Protein AF-A0A369QVA5-F1 (afdb_monomer_lite)

Secondary structure (DSSP, 8-state):
-HHHHHHHHHHHHHHHHHHHHHHHHSS-PPP-SEEEESTTHHHHHHHHT------TTT-SEEEEEES-GGGGGGSHHHHHHHGGGGSSS-SEEEEEEEETTEEEEEEEEEGGGSTTTTT-SS---HHHHHHHHHHTT-SSPPPPPGGGTT--EEEEEEEE--TTSS--

Structure (mmCIF, N/CA/C/O backbone):
data_AF-A0A369QVA5-F1
#
_entry.id   AF-A0A369QVA5-F1
#
loop_
_atom_site.group_PDB
_atom_site.id
_atom_site.type_symbol
_atom_site.label_atom_id
_atom_site.label_alt_id
_atom_site.label_comp_id
_atom_site.label_asym_id
_atom_site.label_entity_id
_atom_site.label_seq_id
_atom_site.pdbx_PDB_ins_code
_atom_site.Cartn_x
_atom_site.Cartn_y
_atom_site.Cartn_z
_atom_site.occupancy
_atom_site.B_iso_or_equiv
_atom_site.auth_seq_id
_atom_site.auth_comp_id
_atom_site.auth_asym_id
_atom_site.auth_atom_id
_atom_site.pdbx_PDB_model_num
ATOM 1 N N . MET A 1 1 ? -33.469 6.091 53.225 1.00 56.31 1 MET A N 1
ATOM 2 C CA . MET A 1 1 ? -32.013 6.333 53.066 1.00 56.31 1 MET A CA 1
ATOM 3 C C . MET A 1 1 ? -31.301 5.283 52.206 1.00 56.31 1 MET A C 1
ATOM 5 O O . MET A 1 1 ? -30.563 5.686 51.321 1.00 56.31 1 MET A O 1
ATOM 9 N N . ARG A 1 2 ? -31.539 3.967 52.366 1.00 58.00 2 ARG A N 1
ATOM 10 C CA . ARG A 1 2 ? -30.850 2.920 51.568 1.00 58.00 2 ARG A CA 1
ATOM 11 C C . ARG A 1 2 ? -31.091 3.000 50.048 1.00 58.00 2 ARG A C 1
ATOM 13 O O . ARG A 1 2 ? -30.162 2.772 49.292 1.00 58.00 2 ARG A O 1
ATOM 20 N N . LEU A 1 3 ? -32.292 3.375 49.599 1.00 59.94 3 LEU A N 1
ATOM 21 C CA . LEU A 1 3 ? -32.643 3.448 48.167 1.00 59.94 3 LEU A CA 1
ATOM 22 C C . LEU A 1 3 ? -31.885 4.548 47.398 1.00 59.94 3 LEU A C 1
ATOM 24 O O . LEU A 1 3 ? -31.430 4.319 46.284 1.00 59.94 3 LEU A O 1
ATOM 28 N N . LEU A 1 4 ? -31.685 5.713 48.024 1.00 59.44 4 LEU A N 1
ATOM 29 C CA . LEU A 1 4 ? -30.892 6.810 47.456 1.00 59.44 4 LEU A CA 1
ATOM 30 C C . LEU A 1 4 ? -29.414 6.427 47.301 1.00 59.44 4 LEU A C 1
ATOM 32 O O . LEU A 1 4 ? -28.802 6.762 46.294 1.00 59.44 4 LEU A O 1
ATOM 36 N N . ALA A 1 5 ? -28.863 5.674 48.257 1.00 67.06 5 ALA A N 1
ATOM 37 C CA . ALA A 1 5 ? -27.482 5.204 48.188 1.00 67.06 5 ALA A CA 1
ATOM 38 C C . ALA A 1 5 ? -27.247 4.256 46.997 1.00 67.06 5 ALA A C 1
ATOM 40 O O . ALA A 1 5 ? -26.236 4.385 46.315 1.00 67.06 5 ALA A O 1
ATOM 41 N N . TRP A 1 6 ? -28.197 3.362 46.696 1.00 67.00 6 TRP A N 1
ATOM 42 C CA . TRP A 1 6 ? -28.108 2.451 45.546 1.00 67.00 6 TRP A CA 1
ATOM 43 C C . TRP A 1 6 ? -28.190 3.170 44.196 1.00 67.00 6 TRP A C 1
ATOM 45 O O . TRP A 1 6 ? -27.459 2.814 43.275 1.00 67.00 6 TRP A O 1
ATOM 55 N N . ILE A 1 7 ? -29.031 4.202 44.084 1.00 71.50 7 ILE A N 1
ATOM 56 C CA . ILE A 1 7 ? -29.157 4.999 42.852 1.00 71.50 7 ILE A CA 1
ATOM 57 C C . ILE A 1 7 ? -27.867 5.779 42.580 1.00 71.50 7 ILE A C 1
ATOM 59 O O . ILE A 1 7 ? -27.382 5.793 41.450 1.00 71.50 7 ILE A O 1
ATOM 63 N N . VAL A 1 8 ? -27.272 6.379 43.616 1.00 72.31 8 VAL A N 1
ATOM 64 C CA . VAL A 1 8 ? -26.007 7.118 43.488 1.00 72.31 8 VAL A CA 1
ATOM 65 C C . VAL A 1 8 ? -24.858 6.181 43.109 1.00 72.31 8 VAL A C 1
ATOM 67 O O . VAL A 1 8 ? -24.090 6.502 42.206 1.00 72.31 8 VAL A O 1
ATOM 70 N N . PHE A 1 9 ? -24.769 5.001 43.733 1.00 71.31 9 PHE A N 1
ATOM 71 C CA . PHE A 1 9 ? -23.732 4.015 43.412 1.00 71.31 9 PHE A CA 1
ATOM 72 C C . PHE A 1 9 ? -23.883 3.449 41.993 1.00 71.31 9 PHE A C 1
ATOM 74 O O . PHE A 1 9 ? -22.897 3.331 41.268 1.00 71.31 9 PHE A O 1
ATOM 81 N N . GLY A 1 10 ? -25.117 3.147 41.574 1.00 69.50 10 GLY A N 1
ATOM 82 C CA . GLY A 1 10 ? -25.413 2.686 40.217 1.00 69.50 10 GLY A CA 1
ATOM 83 C C . GLY A 1 10 ? -25.089 3.743 39.160 1.00 69.50 10 GLY A C 1
ATOM 84 O O . GLY A 1 10 ? -24.467 3.427 38.150 1.00 69.50 10 GLY A O 1
ATOM 85 N N . GLY A 1 11 ? -25.425 5.010 39.421 1.00 68.94 11 GLY A N 1
ATOM 86 C CA . GLY A 1 11 ? -25.075 6.126 38.540 1.00 68.94 11 GLY A CA 1
ATOM 87 C C . GLY A 1 11 ? -23.563 6.320 38.401 1.00 68.94 11 GLY A C 1
ATOM 88 O O . GLY A 1 11 ? -23.061 6.450 37.287 1.00 68.94 11 GLY A O 1
ATOM 89 N N . LEU A 1 12 ? -22.821 6.264 39.512 1.00 76.50 12 LEU A N 1
ATOM 90 C CA . LEU A 1 12 ? -21.355 6.357 39.516 1.00 76.50 12 LEU A CA 1
ATOM 91 C C . LEU A 1 12 ? -20.694 5.209 38.746 1.00 76.50 12 LEU A C 1
ATOM 93 O O . LEU A 1 12 ? -19.752 5.446 37.994 1.00 76.50 12 LEU A O 1
ATOM 97 N N . ALA A 1 13 ? -21.210 3.987 38.884 1.00 73.56 13 ALA A N 1
ATOM 98 C CA . ALA A 1 13 ? -20.712 2.835 38.138 1.00 73.56 13 ALA A CA 1
ATOM 99 C C . ALA A 1 13 ? -20.935 2.992 36.625 1.00 73.56 13 ALA A C 1
ATOM 101 O O . ALA A 1 13 ? -20.025 2.725 35.844 1.00 73.56 13 ALA A O 1
ATOM 102 N N . ILE A 1 14 ? -22.104 3.485 36.202 1.00 77.38 14 ILE A N 1
ATOM 103 C CA . ILE A 1 14 ? -22.400 3.729 34.781 1.00 77.38 14 ILE A CA 1
ATOM 104 C C . ILE A 1 14 ? -21.472 4.805 34.208 1.00 77.38 14 ILE A C 1
ATOM 106 O O . ILE A 1 14 ? -20.915 4.611 33.131 1.00 77.38 14 ILE A O 1
ATOM 110 N N . VAL A 1 15 ? -21.251 5.907 34.932 1.00 77.62 15 VAL A N 1
ATOM 111 C CA . VAL A 1 15 ? -20.338 6.978 34.497 1.00 77.62 15 VAL A CA 1
ATOM 112 C C . VAL A 1 15 ? -18.893 6.484 34.430 1.00 77.62 15 VAL A C 1
ATOM 114 O O . VAL A 1 15 ? -18.187 6.811 33.480 1.00 77.62 15 VAL A O 1
ATOM 117 N N . ALA A 1 16 ? -18.454 5.658 35.382 1.00 74.62 16 ALA A N 1
ATOM 118 C CA . ALA A 1 16 ? -17.115 5.076 35.366 1.00 74.62 16 ALA A CA 1
ATOM 119 C C . ALA A 1 16 ? -16.915 4.125 34.175 1.00 74.62 16 ALA A C 1
ATOM 121 O O . ALA A 1 16 ? -15.903 4.212 33.483 1.00 74.62 16 ALA A O 1
ATOM 122 N N . VAL A 1 17 ? -17.894 3.260 33.890 1.00 75.00 17 VAL A N 1
ATOM 123 C CA . VAL A 1 17 ? -17.840 2.339 32.744 1.00 75.00 17 VAL A CA 1
ATOM 124 C C . VAL A 1 17 ? -17.908 3.103 31.422 1.00 75.00 17 VAL A C 1
ATOM 126 O O . VAL A 1 17 ? -17.122 2.822 30.522 1.00 75.00 17 VAL A O 1
ATOM 129 N N . ALA A 1 18 ? -18.781 4.105 31.309 1.00 71.75 18 ALA A N 1
ATOM 130 C CA . ALA A 1 18 ? -18.876 4.947 30.120 1.00 71.75 18 ALA A CA 1
ATOM 131 C C . ALA A 1 18 ? -17.600 5.775 29.899 1.00 71.75 18 ALA A C 1
ATOM 133 O O . ALA A 1 18 ? -17.127 5.878 28.771 1.00 71.75 18 ALA A O 1
ATOM 134 N N . GLY A 1 19 ? -17.006 6.314 30.968 1.00 66.19 19 GLY A N 1
ATOM 135 C CA . GLY A 1 19 ? -15.746 7.055 30.912 1.00 66.19 19 GLY A CA 1
ATOM 136 C C . GLY A 1 19 ? -14.567 6.175 30.501 1.00 66.19 19 GLY A C 1
ATOM 137 O O . GLY A 1 19 ? -13.779 6.572 29.647 1.00 66.19 19 GLY A O 1
ATOM 138 N N . LEU A 1 20 ? -14.476 4.954 31.039 1.00 66.62 20 LEU A N 1
ATOM 139 C CA . LEU A 1 20 ? -13.457 3.976 30.647 1.00 66.62 20 LEU A CA 1
ATOM 140 C C . LEU A 1 20 ? -13.652 3.489 29.207 1.00 66.62 20 LEU A C 1
ATOM 142 O O . LEU A 1 20 ? -12.674 3.384 28.472 1.00 66.62 20 LEU A O 1
ATOM 146 N N . ALA A 1 21 ? -14.893 3.251 28.775 1.00 63.78 21 ALA A N 1
ATOM 147 C CA . ALA A 1 21 ? -15.201 2.895 27.392 1.00 63.78 21 ALA A CA 1
ATOM 148 C C . ALA A 1 21 ? -14.849 4.036 26.425 1.00 63.78 21 ALA A C 1
ATOM 150 O O . ALA A 1 21 ? -14.251 3.793 25.381 1.00 63.78 21 ALA A O 1
ATOM 151 N N . TRP A 1 22 ? -15.144 5.286 26.792 1.00 63.34 22 TRP A N 1
ATOM 152 C CA . TRP A 1 22 ? -14.781 6.460 25.998 1.00 63.34 22 TRP A CA 1
ATOM 153 C C . TRP A 1 22 ? -13.265 6.654 25.918 1.00 63.34 22 TRP A C 1
ATOM 155 O O . TRP A 1 22 ? -12.736 6.925 24.845 1.00 63.34 22 TRP A O 1
ATOM 165 N N . LEU A 1 23 ? -12.544 6.475 27.027 1.00 58.69 23 LEU A N 1
ATOM 166 C CA . LEU A 1 23 ? -11.080 6.532 27.049 1.00 58.69 23 LEU A CA 1
ATOM 167 C C . LEU A 1 23 ? -10.449 5.398 26.233 1.00 58.69 23 LEU A C 1
ATOM 169 O O . LEU A 1 23 ? -9.461 5.635 25.546 1.00 58.69 23 LEU A O 1
ATOM 173 N N . ALA A 1 24 ? -11.031 4.198 26.256 1.00 56.34 24 ALA A N 1
ATOM 174 C CA . ALA A 1 24 ? -10.571 3.065 25.454 1.00 56.34 24 ALA A CA 1
ATOM 175 C C . ALA A 1 24 ? -10.850 3.243 23.949 1.00 56.34 24 ALA A C 1
ATOM 177 O O . ALA A 1 24 ? -10.073 2.769 23.125 1.00 56.34 24 ALA A O 1
ATOM 178 N N . LEU A 1 25 ? -11.932 3.940 23.582 1.00 56.06 25 LEU A N 1
ATOM 179 C CA . LEU A 1 25 ? -12.329 4.184 22.189 1.00 56.06 25 LEU A CA 1
ATOM 180 C C . LEU A 1 25 ? -11.773 5.501 21.609 1.00 56.06 25 LEU A C 1
ATOM 182 O O . LEU A 1 25 ? -11.731 5.655 20.392 1.00 56.06 25 LEU A O 1
ATOM 186 N N . GLY A 1 26 ? -11.360 6.452 22.452 1.00 47.84 26 GLY A N 1
ATOM 187 C CA . GLY A 1 26 ? -11.025 7.830 22.064 1.00 47.84 26 GLY A CA 1
ATOM 188 C C . GLY A 1 26 ? -9.534 8.154 21.928 1.00 47.84 26 GLY A C 1
ATOM 189 O O . GLY A 1 26 ? -9.193 9.304 21.667 1.00 47.84 26 GLY A O 1
ATOM 190 N N . GLN A 1 27 ? -8.633 7.186 22.112 1.00 48.84 27 GLN A N 1
ATOM 191 C CA . GLN A 1 27 ? -7.177 7.423 22.083 1.00 48.84 27 GLN A CA 1
ATOM 192 C C . GLN A 1 27 ? -6.574 7.537 20.668 1.00 48.84 27 GLN A C 1
ATOM 194 O O . GLN A 1 27 ? -5.378 7.780 20.533 1.00 48.84 27 GLN A O 1
ATOM 199 N N . GLY A 1 28 ? -7.370 7.394 19.608 1.00 53.81 28 GLY A N 1
ATOM 200 C CA . GLY A 1 28 ? -6.916 7.583 18.233 1.00 53.81 28 GLY A CA 1
ATOM 201 C C . GLY A 1 28 ? -7.528 8.839 17.636 1.00 53.81 28 GLY A C 1
ATOM 202 O O . GLY A 1 28 ? -8.669 8.801 17.181 1.00 53.81 28 GLY A O 1
ATOM 203 N N . GLY A 1 29 ? -6.778 9.944 17.599 1.00 55.56 29 GLY A N 1
ATOM 204 C CA . GLY A 1 29 ? -7.082 11.005 16.637 1.00 55.56 29 GLY A CA 1
ATOM 205 C C . GLY A 1 29 ? -7.121 10.426 15.213 1.00 55.56 29 GLY A C 1
ATOM 206 O O . GLY A 1 29 ? -6.564 9.345 14.987 1.00 55.56 29 GLY A O 1
ATOM 207 N N . PRO A 1 30 ? -7.772 11.100 14.247 1.00 57.50 30 PRO A N 1
ATOM 208 C CA . PRO A 1 30 ? -7.798 10.610 12.877 1.00 57.50 30 PRO A CA 1
ATOM 209 C C . PRO A 1 30 ? -6.360 10.349 12.409 1.00 57.50 30 PRO A C 1
ATOM 211 O O . PRO A 1 30 ? -5.473 11.165 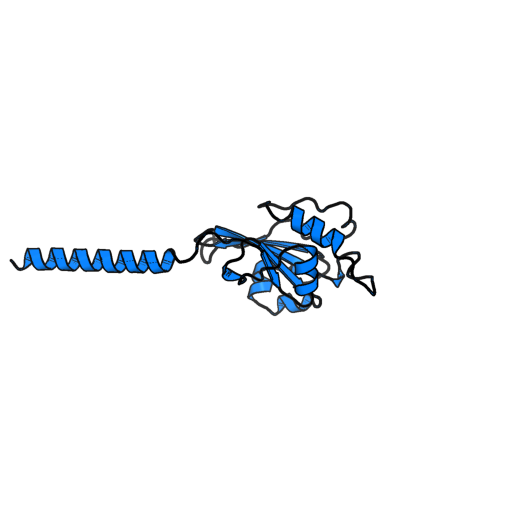12.699 1.00 57.50 30 PRO A O 1
ATOM 214 N N . PRO A 1 31 ? -6.104 9.212 11.736 1.00 59.44 31 PRO A N 1
ATOM 215 C CA . PRO A 1 31 ? -4.761 8.886 11.296 1.00 59.44 31 PRO A CA 1
ATOM 216 C C . PRO A 1 31 ? -4.238 10.033 10.425 1.00 59.44 31 PRO A C 1
ATOM 218 O O . PRO A 1 31 ? -4.978 10.616 9.630 1.00 59.44 31 PRO A O 1
ATOM 221 N N . SER A 1 32 ? -2.973 10.401 10.613 1.00 64.94 32 SER A N 1
ATOM 222 C CA . SER A 1 32 ? -2.347 11.549 9.949 1.00 64.94 32 SER A CA 1
ATOM 223 C C . SER A 1 32 ? -0.931 11.198 9.500 1.00 64.94 32 SER A C 1
ATOM 225 O O . SER A 1 32 ? -0.320 10.277 10.026 1.00 64.94 32 SER A O 1
ATOM 227 N N . GLY A 1 33 ? -0.431 11.882 8.471 1.00 69.88 33 GLY A N 1
ATOM 228 C CA . GLY A 1 33 ? 0.922 11.681 7.940 1.00 69.88 33 GLY A CA 1
ATOM 229 C C . GLY A 1 33 ? 1.147 10.378 7.156 1.00 69.88 33 GLY A C 1
ATOM 230 O O . GLY A 1 33 ? 0.196 9.707 6.742 1.00 69.88 33 GLY A O 1
ATOM 231 N N . VAL A 1 34 ? 2.425 10.086 6.887 1.00 73.12 34 VAL A N 1
ATOM 232 C CA . VAL A 1 34 ? 2.894 9.016 5.991 1.00 73.12 34 VAL A CA 1
ATOM 233 C C . VAL A 1 34 ? 3.811 8.062 6.756 1.00 73.12 34 VAL A C 1
ATOM 235 O O . VAL A 1 34 ? 4.674 8.513 7.499 1.00 73.12 34 VAL A O 1
ATOM 238 N N . ALA A 1 35 ? 3.641 6.757 6.563 1.00 76.38 35 ALA A N 1
ATOM 239 C CA . ALA A 1 35 ? 4.587 5.739 7.017 1.00 76.38 35 ALA A CA 1
ATOM 240 C C . ALA A 1 35 ? 5.126 4.980 5.804 1.00 76.38 35 ALA A C 1
ATOM 242 O O . ALA A 1 35 ? 4.337 4.599 4.942 1.00 76.38 35 ALA A O 1
ATOM 243 N N . VAL A 1 36 ? 6.434 4.740 5.739 1.00 74.88 36 VAL A N 1
ATOM 244 C CA . VAL A 1 36 ? 7.043 3.878 4.718 1.00 74.88 36 VAL A CA 1
ATOM 245 C C . VAL A 1 36 ? 7.661 2.665 5.408 1.00 74.88 36 VAL A C 1
ATOM 247 O O . VAL A 1 36 ? 8.328 2.794 6.431 1.00 74.88 36 VAL A O 1
ATOM 250 N N . LEU A 1 37 ? 7.401 1.480 4.868 1.00 74.62 37 LEU A N 1
ATOM 251 C CA . LEU A 1 37 ? 7.875 0.195 5.369 1.00 74.62 37 LEU A CA 1
ATOM 252 C C . LEU A 1 37 ? 8.625 -0.546 4.267 1.00 74.62 37 LEU A C 1
ATOM 254 O O . LEU A 1 37 ? 8.143 -0.591 3.138 1.00 74.62 37 LEU A O 1
ATOM 258 N N . GLY A 1 38 ? 9.735 -1.185 4.632 1.00 76.12 38 GLY A N 1
ATOM 259 C CA . GLY A 1 38 ? 10.491 -2.098 3.773 1.00 76.12 38 GLY A CA 1
ATOM 260 C C . GLY A 1 38 ? 11.913 -1.628 3.466 1.00 76.12 38 GLY A C 1
ATOM 261 O O . GLY A 1 38 ? 12.399 -0.672 4.073 1.00 76.12 38 GLY A O 1
ATOM 262 N N . ASP A 1 39 ? 12.580 -2.344 2.563 1.00 72.56 39 ASP A N 1
ATOM 263 C CA . ASP A 1 39 ? 14.045 -2.336 2.420 1.00 72.56 39 ASP A CA 1
ATOM 264 C C . ASP A 1 39 ? 14.603 -0.977 1.956 1.00 72.56 39 ASP A C 1
ATOM 266 O O . ASP A 1 39 ? 15.663 -0.548 2.403 1.00 72.56 39 ASP A O 1
ATOM 270 N N . GLU A 1 40 ? 13.827 -0.239 1.156 1.00 75.56 40 GLU A N 1
ATOM 271 C CA . GLU A 1 40 ? 14.187 1.078 0.600 1.00 75.56 40 GLU A CA 1
ATOM 272 C C . GLU A 1 40 ? 13.417 2.241 1.250 1.00 75.56 40 GLU A C 1
ATOM 274 O O . GLU A 1 40 ? 13.256 3.320 0.670 1.00 75.56 40 GLU A O 1
ATOM 279 N N . ALA A 1 41 ? 12.914 2.048 2.475 1.00 74.56 41 ALA A N 1
ATOM 280 C CA . ALA A 1 41 ? 12.149 3.081 3.173 1.00 74.56 41 ALA A CA 1
ATOM 281 C C . ALA A 1 41 ? 12.874 4.444 3.266 1.00 74.56 41 ALA A C 1
ATOM 283 O O . ALA A 1 41 ? 12.214 5.457 3.019 1.00 74.56 41 ALA A O 1
ATOM 284 N N . PRO A 1 42 ? 14.195 4.533 3.550 1.00 75.88 42 PRO A N 1
ATOM 285 C CA . PRO A 1 42 ? 14.906 5.816 3.570 1.00 75.88 42 PRO A CA 1
ATOM 286 C C . PRO A 1 42 ? 14.888 6.541 2.215 1.00 75.88 42 PRO A C 1
ATOM 288 O O . PRO A 1 42 ? 14.628 7.745 2.165 1.00 75.88 42 PRO A O 1
ATOM 291 N N . SER A 1 43 ? 15.103 5.806 1.121 1.00 77.75 43 SER A N 1
ATOM 292 C CA . SER A 1 43 ? 15.104 6.323 -0.253 1.00 77.75 43 SER A CA 1
ATOM 293 C C . SER A 1 43 ? 13.728 6.871 -0.642 1.00 77.75 43 SER A C 1
ATOM 295 O O . SER A 1 43 ? 13.614 7.981 -1.166 1.00 77.75 43 SER A O 1
ATOM 297 N N . LEU A 1 44 ? 12.658 6.147 -0.295 1.00 74.69 44 LEU A N 1
ATOM 298 C CA . LEU A 1 44 ? 11.285 6.613 -0.497 1.00 74.69 44 LEU A CA 1
ATOM 299 C C . LEU A 1 44 ? 10.926 7.811 0.383 1.00 74.69 44 LEU A C 1
ATOM 301 O O . LEU A 1 44 ? 10.257 8.724 -0.091 1.00 74.69 44 LEU A O 1
ATOM 305 N N . HIS A 1 45 ? 11.350 7.837 1.646 1.00 76.75 45 HIS A N 1
ATOM 306 C CA . HIS A 1 45 ? 11.108 8.982 2.526 1.00 76.75 45 HIS A CA 1
ATOM 307 C C . HIS A 1 45 ? 11.722 10.265 1.953 1.00 76.75 45 HIS A C 1
ATOM 309 O O . HIS A 1 45 ? 11.048 11.301 1.926 1.00 76.75 45 HIS A O 1
ATOM 315 N N . ALA A 1 46 ? 12.951 10.176 1.433 1.00 78.19 46 ALA A N 1
ATOM 316 C CA . ALA A 1 46 ? 13.617 11.274 0.741 1.00 78.19 46 ALA A CA 1
ATOM 317 C C . ALA A 1 46 ? 12.859 11.693 -0.530 1.00 78.19 46 ALA A C 1
ATOM 319 O O . ALA A 1 46 ? 12.601 12.880 -0.727 1.00 78.19 46 ALA A O 1
ATOM 320 N N . ALA A 1 47 ? 12.431 10.731 -1.353 1.00 74.38 47 ALA A N 1
ATOM 321 C CA . ALA A 1 47 ? 11.696 11.004 -2.588 1.00 74.38 47 ALA A CA 1
ATOM 322 C C . ALA A 1 47 ? 10.301 11.618 -2.345 1.00 74.38 47 ALA A C 1
ATOM 324 O O . ALA A 1 47 ? 9.842 12.455 -3.119 1.00 74.38 47 ALA A O 1
ATOM 325 N N . LEU A 1 48 ? 9.632 11.237 -1.254 1.00 73.19 48 LEU A N 1
ATOM 326 C CA . LEU A 1 48 ? 8.322 11.760 -0.853 1.00 73.19 48 LEU A CA 1
ATOM 327 C C . LEU A 1 48 ? 8.404 13.095 -0.098 1.00 73.19 48 LEU A C 1
ATOM 329 O O . LEU A 1 48 ? 7.363 13.696 0.182 1.00 73.19 48 LEU A O 1
ATOM 333 N N . GLY A 1 49 ? 9.609 13.544 0.268 1.00 71.25 49 GLY A N 1
ATOM 334 C CA . GLY A 1 49 ? 9.812 14.728 1.104 1.00 71.25 49 GLY A CA 1
ATOM 335 C C . GLY A 1 49 ? 9.162 14.600 2.485 1.00 71.25 49 GLY A C 1
ATOM 336 O O . GLY A 1 49 ? 8.728 15.594 3.066 1.00 71.25 49 GLY A O 1
ATOM 337 N N . THR A 1 50 ? 9.021 13.376 3.000 1.00 68.12 50 THR A N 1
ATOM 338 C CA . THR A 1 50 ? 8.386 13.106 4.296 1.00 68.12 50 THR A CA 1
ATOM 339 C C . THR A 1 50 ? 9.428 12.592 5.275 1.00 68.12 50 THR A C 1
ATOM 341 O O . THR A 1 50 ? 9.749 11.411 5.253 1.00 68.12 50 THR A O 1
ATOM 344 N N . GLU A 1 51 ? 9.939 13.456 6.152 1.00 57.00 51 GLU A N 1
ATOM 345 C CA . GLU A 1 51 ? 10.951 13.073 7.155 1.00 57.00 51 GLU A CA 1
ATOM 346 C C . GLU A 1 51 ? 10.380 12.291 8.352 1.00 57.00 51 GLU A C 1
ATOM 348 O O . GLU A 1 51 ? 11.127 11.728 9.148 1.00 57.00 51 GLU A O 1
ATOM 353 N N . GLN A 1 52 ? 9.054 12.243 8.513 1.00 53.91 52 GLN A N 1
ATOM 354 C CA . GLN A 1 52 ? 8.431 11.598 9.670 1.00 53.91 52 GLN A CA 1
ATOM 355 C C . GLN A 1 52 ? 8.065 10.143 9.377 1.00 53.91 52 GLN A C 1
ATOM 357 O O . GLN A 1 52 ? 7.087 9.868 8.688 1.00 53.91 52 GLN A O 1
ATOM 362 N N . ALA A 1 53 ? 8.815 9.215 9.971 1.00 57.56 53 ALA A N 1
ATOM 363 C CA . ALA A 1 53 ? 8.394 7.832 10.153 1.00 57.56 53 ALA A CA 1
ATOM 364 C C . ALA A 1 53 ? 7.368 7.775 11.296 1.00 57.56 53 ALA A C 1
ATOM 366 O O . ALA A 1 53 ? 7.713 7.594 12.465 1.00 57.56 53 ALA A O 1
ATOM 367 N N . LEU A 1 54 ? 6.092 8.000 10.980 1.00 60.88 54 LEU A N 1
ATOM 368 C CA . LEU A 1 54 ? 5.029 7.760 11.953 1.00 60.88 54 LEU A CA 1
ATOM 369 C C . LEU A 1 54 ? 4.840 6.250 12.155 1.00 60.88 54 LEU A C 1
ATOM 371 O O . LEU A 1 54 ? 4.996 5.480 11.203 1.00 60.88 54 LEU A O 1
ATOM 375 N N . PRO A 1 55 ? 4.448 5.802 13.360 1.00 60.41 55 PRO A N 1
ATOM 376 C CA . PRO A 1 55 ? 4.022 4.426 13.556 1.00 60.41 55 PRO A CA 1
ATOM 377 C C . PRO A 1 55 ? 2.929 4.046 12.547 1.00 60.41 55 PRO A C 1
ATOM 379 O O . PRO A 1 55 ? 1.978 4.795 12.322 1.00 60.41 55 PRO A O 1
ATOM 382 N N . VAL A 1 56 ? 3.019 2.842 11.978 1.00 59.34 56 VAL A N 1
ATOM 383 C CA . VAL A 1 56 ? 2.061 2.302 10.986 1.00 59.34 56 VAL A CA 1
ATOM 384 C C . VAL A 1 56 ? 0.614 2.342 11.494 1.00 59.34 56 VAL A C 1
ATOM 386 O O . VAL A 1 56 ? -0.339 2.468 10.726 1.00 59.34 56 VAL A O 1
ATOM 389 N N . GLY A 1 57 ? 0.436 2.235 12.813 1.00 57.56 57 GLY A N 1
ATOM 390 C CA . GLY A 1 57 ? -0.867 2.315 13.470 1.00 57.56 57 GLY A CA 1
ATOM 391 C C . GLY A 1 57 ? -1.525 3.696 13.408 1.00 57.56 57 GLY A C 1
ATOM 392 O O . GLY A 1 57 ? -2.748 3.762 13.462 1.00 57.56 57 GLY A O 1
ATOM 393 N N . SER A 1 58 ? -0.750 4.774 13.259 1.00 63.16 58 SER A N 1
ATOM 394 C CA . SER A 1 58 ? -1.232 6.163 13.299 1.00 63.16 58 SER A CA 1
ATOM 395 C C . SER A 1 58 ? -1.178 6.892 11.950 1.00 63.16 58 SER A C 1
ATOM 397 O O . SER A 1 58 ? -1.665 8.017 11.857 1.00 63.16 58 SER A O 1
ATOM 399 N N . ALA A 1 59 ? -0.598 6.279 10.912 1.00 66.81 59 ALA A N 1
ATOM 400 C CA . ALA A 1 59 ? -0.446 6.897 9.596 1.00 66.81 59 ALA A CA 1
ATOM 401 C C . ALA A 1 59 ? -1.731 6.823 8.751 1.00 66.81 59 ALA A C 1
ATOM 403 O O . ALA A 1 59 ? -2.367 5.771 8.652 1.00 66.81 59 ALA A O 1
ATOM 404 N N . ALA A 1 60 ? -2.095 7.936 8.100 1.00 74.56 60 ALA A N 1
ATOM 405 C CA . ALA A 1 60 ? -3.226 7.987 7.159 1.00 74.56 60 ALA A CA 1
ATOM 406 C C . ALA A 1 60 ? -2.905 7.283 5.837 1.00 74.56 60 ALA A C 1
ATOM 408 O O . ALA A 1 60 ? -3.784 6.720 5.179 1.00 74.56 60 ALA A O 1
ATOM 409 N N . PHE A 1 61 ? -1.630 7.344 5.457 1.00 80.00 61 PHE A N 1
ATOM 410 C CA . PHE A 1 61 ? -1.091 6.790 4.231 1.00 80.00 61 PHE A CA 1
ATOM 411 C C . PHE A 1 61 ? 0.131 5.939 4.571 1.00 80.00 61 PHE A C 1
ATOM 413 O O . PHE A 1 61 ? 1.093 6.428 5.160 1.00 80.00 61 PHE A O 1
ATOM 420 N N . THR A 1 62 ? 0.092 4.655 4.243 1.00 82.94 62 THR A N 1
ATOM 421 C CA . THR A 1 62 ? 1.213 3.738 4.449 1.00 82.94 62 THR A CA 1
ATOM 422 C C . THR A 1 62 ? 1.703 3.241 3.104 1.00 82.94 62 THR A C 1
ATOM 424 O O . THR A 1 62 ? 0.912 2.775 2.292 1.00 82.94 62 THR A O 1
ATOM 427 N N . VAL A 1 63 ? 3.005 3.313 2.878 1.00 83.06 63 VAL A N 1
ATOM 428 C CA . VAL A 1 63 ? 3.664 2.736 1.714 1.00 83.06 63 VAL A CA 1
ATOM 429 C C . VAL A 1 63 ? 4.421 1.508 2.184 1.00 83.06 63 VAL A C 1
ATOM 431 O O . VAL A 1 63 ? 5.255 1.596 3.079 1.00 83.06 63 VAL A O 1
ATOM 434 N N . VAL A 1 64 ? 4.105 0.358 1.610 1.00 83.75 64 VAL A N 1
ATOM 435 C CA . VAL A 1 64 ? 4.827 -0.893 1.820 1.00 83.75 64 VAL A CA 1
ATOM 436 C C . VAL A 1 64 ? 5.619 -1.145 0.552 1.00 83.75 64 VAL A C 1
ATOM 438 O O . VAL A 1 64 ? 5.051 -1.317 -0.518 1.00 83.75 64 VAL A O 1
ATOM 441 N N . SER A 1 65 ? 6.932 -1.094 0.661 1.00 83.19 65 SER A N 1
ATOM 442 C CA . SER A 1 65 ? 7.859 -1.071 -0.457 1.00 83.19 65 SER A CA 1
ATOM 443 C C . SER A 1 65 ? 8.851 -2.202 -0.249 1.00 83.19 65 SER A C 1
ATOM 445 O O . SER A 1 65 ? 9.755 -2.070 0.574 1.00 83.19 65 SER A O 1
ATOM 447 N N . VAL A 1 66 ? 8.666 -3.314 -0.953 1.00 81.00 66 VAL A N 1
ATOM 448 C CA . VAL A 1 66 ? 9.440 -4.536 -0.712 1.00 81.00 66 VAL A CA 1
ATOM 449 C C . VAL A 1 66 ? 10.154 -5.001 -1.967 1.00 81.00 66 VAL A C 1
ATOM 451 O O . VAL A 1 66 ? 9.621 -4.896 -3.073 1.00 81.00 66 VAL A O 1
ATOM 454 N N . SER A 1 67 ? 11.351 -5.540 -1.758 1.00 79.06 67 SER A N 1
ATOM 455 C CA . SER A 1 67 ? 12.154 -6.133 -2.823 1.00 79.06 67 SER A CA 1
ATOM 456 C C . SER A 1 67 ? 11.843 -7.620 -3.014 1.00 79.06 67 SER A C 1
ATOM 458 O O . SER A 1 67 ? 11.917 -8.102 -4.128 1.00 79.06 67 SER A O 1
ATOM 460 N N . ASP A 1 68 ? 11.427 -8.335 -1.960 1.00 82.25 68 ASP A N 1
ATOM 461 C CA . ASP A 1 68 ? 10.979 -9.736 -2.046 1.00 82.25 68 ASP A CA 1
ATOM 462 C C . ASP A 1 68 ? 9.444 -9.805 -1.938 1.00 82.25 68 ASP A C 1
ATOM 464 O O . ASP A 1 68 ? 8.875 -10.011 -0.859 1.00 82.25 68 ASP A O 1
ATOM 468 N N . TRP A 1 69 ? 8.768 -9.537 -3.059 1.00 85.62 69 TRP A N 1
ATOM 469 C CA . TRP A 1 69 ? 7.306 -9.421 -3.140 1.00 85.62 69 TRP A CA 1
ATOM 470 C C . TRP A 1 69 ? 6.590 -10.701 -2.709 1.00 85.62 69 TRP A C 1
ATOM 472 O O . TRP A 1 69 ? 5.661 -10.664 -1.898 1.00 85.62 69 TRP A O 1
ATOM 482 N N . ASP A 1 70 ? 7.094 -11.850 -3.157 1.00 83.00 70 ASP A N 1
ATOM 483 C CA . ASP A 1 70 ? 6.511 -13.157 -2.868 1.00 83.00 70 ASP A CA 1
ATOM 484 C C . ASP A 1 70 ? 6.519 -13.500 -1.373 1.00 83.00 70 ASP A C 1
ATOM 486 O O . ASP A 1 70 ? 5.699 -14.306 -0.915 1.00 83.00 70 ASP A O 1
ATOM 490 N N . ARG A 1 71 ? 7.393 -12.881 -0.564 1.00 82.81 71 ARG A N 1
ATOM 491 C CA . ARG A 1 71 ? 7.372 -13.075 0.893 1.00 82.81 71 ARG A CA 1
ATOM 492 C C . ARG A 1 71 ? 6.137 -12.506 1.569 1.00 82.81 71 ARG A C 1
ATOM 494 O O . ARG A 1 71 ? 5.779 -12.999 2.643 1.00 82.81 71 ARG A O 1
ATOM 501 N N . LEU A 1 72 ? 5.461 -11.524 0.971 1.00 82.31 72 LEU A N 1
ATOM 502 C CA . LEU A 1 72 ? 4.276 -10.902 1.566 1.00 82.31 72 LEU A CA 1
ATOM 503 C C . LEU A 1 72 ? 3.164 -11.921 1.843 1.00 82.31 72 LEU A C 1
ATOM 505 O O . LEU A 1 72 ? 2.447 -11.781 2.834 1.00 82.31 72 LEU A O 1
ATOM 509 N N . ARG A 1 73 ? 3.081 -13.002 1.054 1.00 81.06 73 ARG A N 1
ATOM 510 C CA . ARG A 1 73 ? 2.109 -14.092 1.258 1.00 81.06 73 ARG A CA 1
ATOM 511 C C . ARG A 1 73 ? 2.268 -14.828 2.589 1.00 81.06 73 ARG A C 1
ATOM 513 O O . ARG A 1 73 ? 1.313 -15.414 3.088 1.00 81.06 73 ARG A O 1
ATOM 520 N N . TYR A 1 74 ? 3.474 -14.822 3.154 1.00 81.38 74 TYR A N 1
ATOM 521 C CA . TYR A 1 74 ? 3.781 -15.497 4.416 1.00 81.38 74 TYR A CA 1
ATOM 522 C C . TYR A 1 74 ? 3.582 -14.600 5.635 1.00 81.38 74 TYR A C 1
ATOM 524 O O . TYR A 1 74 ? 3.702 -15.076 6.762 1.00 81.38 74 TYR A O 1
ATOM 532 N N . ILE A 1 75 ? 3.279 -13.317 5.425 1.00 83.38 75 ILE A N 1
ATOM 533 C CA . ILE A 1 75 ? 2.970 -12.361 6.483 1.00 83.38 75 ILE A CA 1
ATOM 534 C C . ILE A 1 75 ? 1.445 -12.198 6.500 1.00 83.38 75 ILE A C 1
ATOM 536 O O . ILE A 1 75 ? 0.917 -11.481 5.650 1.00 83.38 75 ILE A O 1
ATOM 540 N N . PRO A 1 76 ? 0.713 -12.829 7.441 1.00 80.12 76 PRO A N 1
ATOM 541 C CA . PRO A 1 76 ? -0.751 -12.905 7.390 1.00 80.12 76 PRO A CA 1
ATOM 542 C C . PRO A 1 76 ? -1.439 -11.543 7.275 1.00 80.12 76 PRO A C 1
ATOM 544 O O . PRO A 1 76 ? -2.405 -11.397 6.531 1.00 80.12 76 PRO A O 1
ATOM 547 N N . ASP A 1 77 ? -0.904 -10.530 7.959 1.00 78.75 77 ASP A N 1
ATOM 548 C CA . ASP A 1 77 ? -1.428 -9.166 7.901 1.00 78.75 77 ASP A CA 1
ATOM 549 C C . ASP A 1 77 ? -1.267 -8.530 6.515 1.00 78.75 77 ASP A C 1
ATOM 551 O O . ASP A 1 77 ? -2.152 -7.802 6.076 1.00 78.75 77 ASP A O 1
ATOM 555 N N . MET A 1 78 ? -0.158 -8.791 5.815 1.00 81.00 78 MET A N 1
ATOM 556 C CA . MET A 1 78 ? 0.069 -8.269 4.462 1.00 81.00 78 MET A CA 1
ATOM 557 C C . MET A 1 78 ? -0.764 -9.049 3.448 1.00 81.00 78 MET A C 1
ATOM 559 O O . MET A 1 78 ? -1.466 -8.435 2.648 1.00 81.00 78 MET A O 1
ATOM 563 N N . ALA A 1 79 ? -0.790 -10.381 3.564 1.00 82.12 79 ALA A N 1
ATOM 564 C CA . ALA A 1 79 ? -1.642 -11.260 2.768 1.00 82.12 79 ALA A CA 1
ATOM 565 C C . ALA A 1 79 ? -3.126 -10.861 2.849 1.00 82.12 79 ALA A C 1
ATOM 567 O O . ALA A 1 79 ? -3.812 -10.794 1.834 1.00 82.12 79 ALA A O 1
ATOM 568 N N . ALA A 1 80 ? -3.621 -10.505 4.037 1.00 82.38 80 ALA A N 1
ATOM 569 C CA . ALA A 1 80 ? -4.993 -10.032 4.215 1.00 82.38 80 ALA A CA 1
ATOM 570 C C . ALA A 1 80 ? -5.273 -8.672 3.544 1.00 82.38 80 ALA A C 1
ATOM 572 O O . ALA A 1 80 ? -6.425 -8.361 3.244 1.00 82.38 80 ALA A O 1
ATOM 573 N N . LEU A 1 81 ? -4.2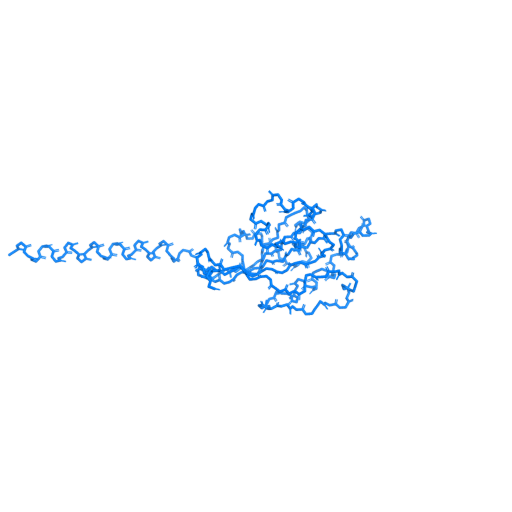45 -7.844 3.328 1.00 83.56 81 LEU A N 1
ATOM 574 C CA . LEU A 1 81 ? -4.372 -6.503 2.755 1.00 83.56 81 LEU A CA 1
ATOM 575 C C . LEU A 1 81 ? -4.224 -6.495 1.223 1.00 83.56 81 LEU A C 1
ATOM 577 O O . LEU A 1 81 ? -5.037 -5.851 0.557 1.00 83.56 81 LEU A O 1
ATOM 581 N N . CYS A 1 82 ? -3.224 -7.184 0.659 1.00 81.25 82 CYS A N 1
ATOM 582 C CA . CYS A 1 82 ? -3.013 -7.262 -0.796 1.00 81.25 82 CYS A CA 1
ATOM 583 C C . CYS A 1 82 ? -3.659 -8.494 -1.464 1.00 81.25 82 CYS A C 1
ATOM 585 O O . CYS A 1 82 ? -3.822 -8.494 -2.681 1.00 81.25 82 CYS A O 1
ATOM 587 N N . GLY A 1 83 ? -4.126 -9.489 -0.702 1.00 83.31 83 GLY A N 1
ATOM 588 C CA . GLY A 1 83 ? -4.808 -10.678 -1.227 1.00 83.31 83 GLY A CA 1
ATOM 589 C C . GLY A 1 83 ? -3.952 -11.474 -2.214 1.00 83.31 83 GLY A C 1
ATOM 590 O O . GLY A 1 83 ? -2.746 -11.606 -2.036 1.00 83.31 83 GLY A O 1
ATOM 591 N N . ASP A 1 84 ? -4.573 -11.980 -3.279 1.00 83.62 84 ASP A N 1
ATOM 592 C CA . ASP A 1 84 ? -3.864 -12.755 -4.309 1.00 83.62 84 ASP A CA 1
ATOM 593 C C . ASP A 1 84 ? -2.817 -11.925 -5.075 1.00 83.62 84 ASP A C 1
ATOM 595 O O . ASP A 1 84 ? -1.868 -12.492 -5.608 1.00 83.62 84 ASP A O 1
ATOM 599 N N . ASP A 1 85 ? -2.927 -10.587 -5.062 1.00 84.50 85 ASP A N 1
ATOM 600 C CA . ASP A 1 85 ? -1.946 -9.700 -5.706 1.00 84.50 85 ASP A CA 1
ATOM 601 C C . ASP A 1 85 ? -0.636 -9.593 -4.903 1.00 84.50 85 ASP A C 1
ATOM 603 O O . ASP A 1 85 ? 0.334 -9.028 -5.402 1.00 84.50 85 ASP A O 1
ATOM 607 N N . CYS A 1 86 ? -0.574 -10.131 -3.672 1.00 79.62 86 CYS A N 1
ATOM 608 C CA . CYS A 1 86 ? 0.683 -10.268 -2.920 1.00 79.62 86 CYS A CA 1
ATOM 609 C C . CYS A 1 86 ? 1.638 -11.308 -3.539 1.00 79.62 86 CYS A C 1
ATOM 611 O O . CYS A 1 86 ? 2.713 -11.550 -2.997 1.00 79.62 86 CYS A O 1
ATOM 613 N N . THR A 1 87 ? 1.210 -11.990 -4.603 1.00 75.94 87 THR A N 1
ATOM 614 C CA . THR A 1 87 ? 1.996 -12.953 -5.373 1.00 75.94 87 THR A CA 1
ATOM 615 C C . THR A 1 87 ? 1.761 -12.704 -6.857 1.00 75.94 87 THR A C 1
ATOM 617 O O . THR A 1 87 ? 0.627 -12.460 -7.263 1.00 75.94 87 THR A O 1
ATOM 620 N N . GLY A 1 88 ? 2.809 -12.781 -7.672 1.00 75.44 88 GLY A N 1
ATOM 621 C CA . GLY A 1 88 ? 2.721 -12.547 -9.117 1.00 75.44 88 GLY A CA 1
ATOM 622 C C . GLY A 1 88 ? 3.161 -11.149 -9.541 1.00 75.44 88 GLY A C 1
ATOM 623 O O . GLY A 1 88 ? 3.893 -10.469 -8.828 1.00 75.44 88 GLY A O 1
ATOM 624 N N . ASP A 1 89 ? 2.720 -10.729 -10.726 1.00 78.88 89 ASP A N 1
ATOM 625 C CA . ASP A 1 89 ? 3.402 -9.653 -11.451 1.00 78.88 89 ASP A CA 1
ATOM 626 C C . ASP A 1 89 ? 3.023 -8.242 -10.993 1.00 78.88 89 ASP A C 1
ATOM 628 O O . ASP A 1 89 ? 3.635 -7.289 -11.451 1.00 78.88 89 ASP A O 1
ATOM 632 N N . ALA A 1 90 ? 2.029 -8.068 -10.112 1.00 84.94 90 ALA A N 1
ATOM 633 C CA . ALA A 1 90 ? 1.507 -6.748 -9.762 1.00 84.94 90 ALA A CA 1
ATOM 634 C C . ALA A 1 90 ? 2.598 -5.814 -9.195 1.00 84.94 90 ALA A C 1
ATOM 636 O O . ALA A 1 90 ? 3.122 -6.022 -8.105 1.00 84.94 90 ALA A O 1
ATOM 637 N N . GLY A 1 91 ? 2.879 -4.728 -9.915 1.00 83.31 91 GLY A N 1
ATOM 638 C CA . GLY A 1 91 ? 3.797 -3.660 -9.523 1.00 83.31 91 GLY A CA 1
ATOM 639 C C . GLY A 1 91 ? 3.259 -2.753 -8.424 1.00 83.31 91 GLY A C 1
ATOM 640 O O . GLY A 1 91 ? 4.027 -2.148 -7.676 1.00 83.31 91 GLY A O 1
ATOM 641 N N . LEU A 1 92 ? 1.930 -2.649 -8.317 1.00 86.31 92 LEU A N 1
ATOM 642 C CA . LEU A 1 92 ? 1.270 -1.808 -7.325 1.00 86.31 92 LEU A CA 1
ATOM 643 C C . LEU A 1 92 ? -0.086 -2.374 -6.907 1.00 86.31 92 LEU A C 1
ATOM 645 O O . LEU A 1 92 ? -0.950 -2.647 -7.746 1.00 86.31 92 LEU A O 1
ATOM 649 N N . VAL A 1 93 ? -0.297 -2.457 -5.591 1.00 88.19 93 VAL A N 1
ATOM 650 C CA . VAL A 1 93 ? -1.567 -2.871 -4.975 1.00 88.19 93 VAL A CA 1
ATOM 651 C C . VAL A 1 93 ? -2.054 -1.795 -4.017 1.00 88.19 93 VAL A C 1
ATOM 653 O O . VAL A 1 93 ? -1.297 -1.256 -3.211 1.00 88.19 93 VAL A O 1
ATOM 656 N N . ARG A 1 94 ? -3.346 -1.474 -4.088 1.00 88.38 94 ARG A N 1
ATOM 657 C CA . ARG A 1 94 ? -3.985 -0.449 -3.256 1.00 88.38 94 ARG A CA 1
ATOM 658 C C . ARG A 1 94 ? -4.940 -1.120 -2.287 1.00 88.38 94 ARG A C 1
ATOM 660 O O . ARG A 1 94 ? -5.853 -1.817 -2.721 1.00 88.38 94 ARG A O 1
ATOM 667 N N . ALA A 1 95 ? -4.786 -0.848 -1.001 1.00 87.19 95 ALA A N 1
ATOM 668 C CA . ALA A 1 95 ? -5.703 -1.301 0.031 1.00 87.19 95 ALA A CA 1
ATOM 669 C C . ALA A 1 95 ? -6.191 -0.121 0.877 1.00 87.19 95 ALA A C 1
ATOM 671 O O . ALA A 1 95 ? -5.417 0.749 1.265 1.00 87.19 95 ALA A O 1
ATOM 672 N N . VAL A 1 96 ? -7.477 -0.089 1.205 1.00 85.25 96 VAL A N 1
ATOM 673 C CA . VAL A 1 96 ? -8.054 0.851 2.166 1.00 85.25 96 VAL A CA 1
ATOM 674 C C . VAL A 1 96 ? -8.567 0.051 3.347 1.00 85.25 96 VAL A C 1
ATOM 676 O O 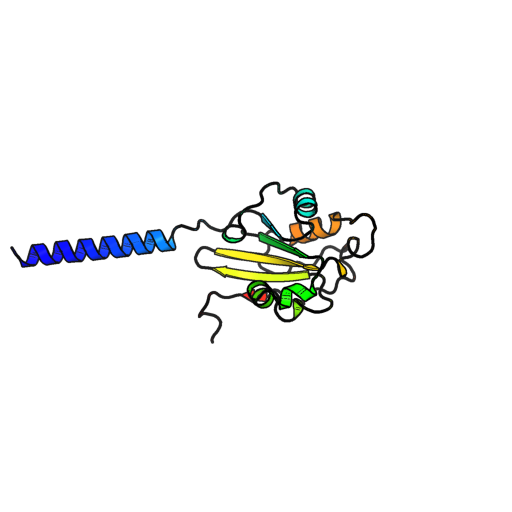. VAL A 1 96 ? -9.513 -0.725 3.222 1.00 85.25 96 VAL A O 1
ATOM 679 N N . ARG A 1 97 ? -7.941 0.246 4.508 1.00 83.00 97 ARG A N 1
ATOM 680 C CA . ARG A 1 97 ? -8.393 -0.352 5.763 1.00 83.00 97 ARG A CA 1
ATOM 681 C C . ARG A 1 97 ? -9.289 0.635 6.491 1.00 83.00 97 ARG A C 1
ATOM 683 O O . ARG A 1 97 ? -8.867 1.744 6.821 1.00 83.00 97 ARG A O 1
ATOM 690 N N . LEU A 1 98 ? -10.508 0.207 6.772 1.00 77.56 98 LEU A N 1
ATOM 691 C CA . LEU A 1 98 ? -11.456 0.940 7.598 1.00 77.56 98 LEU A CA 1
ATOM 692 C C . LEU A 1 98 ? -11.231 0.572 9.072 1.00 77.56 98 LEU A C 1
ATOM 694 O O . LEU A 1 98 ? -11.058 -0.602 9.405 1.00 77.56 98 LEU A O 1
ATOM 698 N N . ALA A 1 99 ? -11.208 1.568 9.958 1.00 71.31 99 ALA A N 1
ATOM 699 C CA . ALA A 1 99 ? -11.077 1.382 11.400 1.00 71.31 99 ALA A CA 1
ATOM 700 C C . ALA A 1 99 ? -11.965 2.381 12.171 1.00 71.31 99 ALA A C 1
ATOM 702 O O . ALA A 1 99 ? -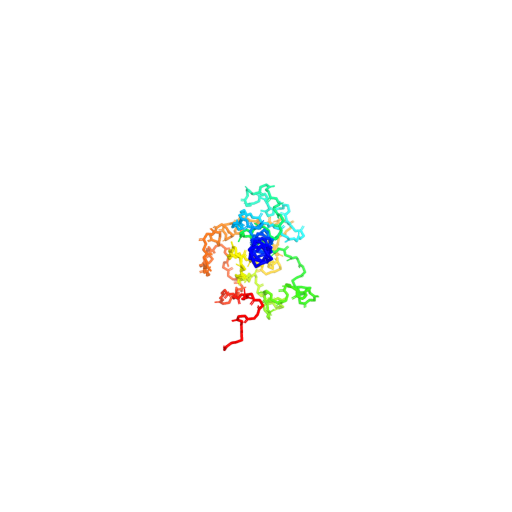12.249 3.472 11.662 1.00 71.31 99 ALA A O 1
ATOM 703 N N . PRO A 1 100 ? -12.398 2.051 13.404 1.00 63.72 100 PRO A N 1
ATOM 704 C CA . PRO A 1 100 ? -12.993 3.036 14.305 1.00 63.72 100 PRO A CA 1
ATOM 705 C C . PRO A 1 100 ? -11.989 4.177 14.531 1.00 63.72 100 PRO A C 1
ATOM 707 O O . PRO A 1 100 ? -10.885 3.930 15.008 1.00 63.72 100 PRO A O 1
ATOM 710 N N . GLY A 1 101 ? -12.339 5.401 14.127 1.00 64.38 101 GLY A N 1
ATOM 711 C CA . GLY A 1 101 ? -11.441 6.568 14.169 1.00 64.38 101 GLY A CA 1
ATOM 712 C C . GLY A 1 101 ? -10.892 7.023 12.809 1.00 64.38 101 GLY A C 1
ATOM 713 O O . GLY A 1 101 ? -10.359 8.125 12.718 1.00 64.38 101 GLY A O 1
ATOM 714 N N . GLY A 1 102 ? -11.070 6.245 11.734 1.00 70.69 102 GLY A N 1
ATOM 715 C CA . GLY A 1 102 ? -10.766 6.693 10.371 1.00 70.69 102 GLY A CA 1
ATOM 716 C C . GLY A 1 102 ? -10.390 5.582 9.392 1.00 70.69 102 GLY A C 1
ATOM 717 O O . GLY A 1 102 ? -10.092 4.448 9.766 1.00 70.69 102 GLY A O 1
ATOM 718 N N . SER A 1 103 ? -10.394 5.923 8.105 1.00 75.69 103 SER A N 1
ATOM 719 C CA . SER A 1 103 ? -9.856 5.076 7.039 1.00 75.69 103 SER A CA 1
ATOM 720 C C . SER A 1 103 ? -8.375 5.367 6.823 1.00 75.69 103 SER A C 1
ATOM 722 O O . SER A 1 103 ? -7.976 6.532 6.816 1.00 75.69 103 SER A O 1
ATOM 724 N N . ARG A 1 104 ? -7.582 4.333 6.553 1.00 80.88 104 ARG A N 1
ATOM 725 C CA . ARG A 1 104 ? -6.185 4.476 6.126 1.00 80.88 104 ARG A CA 1
ATOM 726 C C . ARG A 1 104 ? -5.963 3.802 4.781 1.00 80.88 104 ARG A C 1
ATOM 728 O O . ARG A 1 104 ? -6.485 2.710 4.543 1.00 80.88 104 ARG A O 1
ATOM 735 N N . LYS A 1 105 ? -5.175 4.438 3.922 1.00 85.38 105 LYS A N 1
ATOM 736 C CA . LYS A 1 105 ? -4.783 3.894 2.621 1.00 85.38 105 LYS A CA 1
ATOM 737 C C . LYS A 1 105 ? -3.385 3.303 2.723 1.00 85.38 105 LYS A C 1
ATOM 739 O O . LYS A 1 105 ? -2.477 3.935 3.250 1.00 85.38 105 LYS A O 1
ATOM 744 N N . ILE A 1 106 ? -3.234 2.083 2.240 1.00 86.62 106 ILE A N 1
ATOM 745 C CA . ILE A 1 106 ? -1.994 1.322 2.220 1.00 86.62 106 ILE A CA 1
ATOM 746 C C . ILE A 1 106 ? -1.697 1.017 0.755 1.00 86.62 106 ILE A C 1
ATOM 748 O O . ILE A 1 106 ? -2.543 0.463 0.055 1.00 86.62 106 ILE A O 1
ATOM 752 N N . VAL A 1 107 ? -0.526 1.414 0.281 1.00 89.00 107 VAL A N 1
ATOM 753 C CA . VAL A 1 107 ? -0.069 1.151 -1.083 1.00 89.00 107 VAL A CA 1
ATOM 754 C C . VAL A 1 107 ? 1.126 0.220 -1.000 1.00 89.00 107 VAL A C 1
ATOM 756 O O . VAL A 1 107 ? 2.111 0.544 -0.344 1.00 89.00 107 VAL A O 1
ATOM 759 N N . PHE A 1 108 ? 1.022 -0.931 -1.648 1.00 89.12 108 PHE A N 1
ATOM 760 C CA . PHE A 1 108 ? 2.100 -1.897 -1.779 1.00 89.12 108 PHE A CA 1
ATOM 761 C C . PHE A 1 108 ? 2.787 -1.694 -3.123 1.00 89.12 108 PHE A C 1
ATOM 763 O O . PHE A 1 108 ? 2.097 -1.573 -4.135 1.00 89.12 108 PHE A O 1
ATOM 770 N N . ILE A 1 109 ? 4.115 -1.665 -3.121 1.00 88.44 109 ILE A N 1
ATOM 771 C CA . ILE A 1 109 ? 4.961 -1.467 -4.295 1.00 88.44 109 ILE A CA 1
ATOM 772 C C . ILE A 1 109 ? 5.900 -2.660 -4.428 1.00 88.44 109 ILE A C 1
ATOM 774 O O . ILE A 1 109 ? 6.663 -2.944 -3.500 1.00 88.44 109 ILE A O 1
ATOM 778 N N . ASN A 1 110 ? 5.842 -3.318 -5.584 1.00 88.19 110 ASN A N 1
ATOM 779 C CA . ASN A 1 110 ? 6.786 -4.354 -5.974 1.00 88.19 110 ASN A CA 1
ATOM 780 C C . ASN A 1 110 ? 7.931 -3.702 -6.754 1.00 88.19 110 ASN A C 1
ATOM 782 O O . ASN A 1 110 ? 7.717 -3.165 -7.843 1.00 88.19 110 ASN A O 1
ATOM 786 N N . HIS A 1 111 ? 9.142 -3.735 -6.201 1.00 85.19 111 HIS A N 1
ATOM 787 C CA . HIS A 1 111 ? 10.317 -3.153 -6.856 1.00 85.19 111 HIS A CA 1
ATOM 788 C C . HIS A 1 111 ? 10.689 -3.856 -8.150 1.00 85.19 111 HIS A C 1
ATOM 790 O O . HIS A 1 111 ? 11.121 -3.185 -9.079 1.00 85.19 111 HIS A O 1
ATOM 796 N N . GLU A 1 112 ? 10.489 -5.170 -8.219 1.00 84.12 112 GLU A N 1
ATOM 797 C CA . GLU A 1 112 ? 10.884 -6.003 -9.358 1.00 84.12 112 GLU A CA 1
ATOM 798 C C . GLU A 1 112 ? 10.013 -5.749 -10.595 1.00 84.12 112 GLU A C 1
ATOM 800 O O . GLU A 1 112 ? 10.442 -5.988 -11.719 1.00 84.12 112 GLU A O 1
ATOM 805 N N . ALA A 1 113 ? 8.806 -5.219 -10.396 1.00 83.94 113 ALA A N 1
ATOM 806 C CA . ALA A 1 113 ? 7.866 -4.893 -11.465 1.00 83.94 113 ALA A CA 1
ATOM 807 C C . ALA A 1 113 ? 7.766 -3.381 -11.752 1.00 83.94 113 ALA A C 1
ATOM 809 O O . ALA A 1 113 ? 7.030 -2.978 -12.655 1.00 83.94 113 ALA A O 1
ATOM 810 N N . TRP A 1 114 ? 8.470 -2.526 -10.995 1.00 84.25 114 TRP A N 1
ATOM 811 C CA . TRP A 1 114 ? 8.388 -1.072 -11.157 1.00 84.25 114 TRP A CA 1
ATOM 812 C C . TRP A 1 114 ? 9.507 -0.516 -12.068 1.00 84.25 114 TRP A C 1
ATOM 814 O O . TRP A 1 114 ? 10.695 -0.681 -11.761 1.00 84.25 114 TRP A O 1
ATOM 824 N N . PRO A 1 115 ? 9.175 0.208 -13.157 1.00 77.88 115 PRO A N 1
ATOM 825 C CA . PRO A 1 115 ? 10.132 0.711 -14.132 1.00 77.88 115 PRO A CA 1
ATOM 826 C C . PRO A 1 115 ? 11.040 1.765 -13.507 1.00 77.88 115 PRO A C 1
ATOM 828 O O . PRO A 1 115 ? 10.615 2.601 -12.708 1.00 77.88 115 PRO A O 1
ATOM 831 N N . GLY A 1 116 ? 12.319 1.720 -13.874 1.00 73.88 116 GLY A N 1
ATOM 832 C CA . GLY A 1 116 ? 13.346 2.590 -13.300 1.00 73.88 116 GLY A CA 1
ATOM 833 C C . GLY A 1 116 ? 13.853 2.168 -11.916 1.00 73.88 116 GLY A C 1
ATOM 834 O O . GLY A 1 116 ? 14.895 2.680 -11.514 1.00 73.88 116 GLY A O 1
ATOM 835 N N . ILE A 1 117 ? 13.191 1.224 -11.230 1.00 78.81 117 ILE A N 1
ATOM 836 C CA . ILE A 1 117 ? 13.686 0.577 -10.000 1.00 78.81 117 ILE A CA 1
ATOM 837 C C . ILE A 1 117 ? 14.218 -0.823 -10.328 1.00 78.81 117 ILE A C 1
ATOM 839 O O . ILE A 1 117 ? 15.370 -1.111 -10.026 1.00 78.81 117 ILE A O 1
ATOM 843 N N . ALA A 1 118 ? 13.426 -1.653 -11.016 1.00 72.25 118 ALA A N 1
ATOM 844 C CA . ALA A 1 118 ? 13.783 -3.035 -11.354 1.00 72.25 118 ALA A CA 1
ATOM 845 C C . ALA A 1 118 ? 15.011 -3.167 -12.277 1.00 72.25 118 ALA A C 1
ATOM 847 O O . ALA A 1 118 ? 15.710 -4.176 -12.270 1.00 72.25 118 ALA A O 1
ATOM 848 N N . GLU A 1 119 ? 15.259 -2.155 -13.110 1.00 67.44 119 GLU A N 1
ATOM 849 C CA . GLU A 1 119 ? 16.118 -2.271 -14.297 1.00 67.44 119 GLU A CA 1
ATOM 850 C C . GLU A 1 119 ? 17.460 -1.534 -14.167 1.00 67.44 119 GLU A C 1
ATOM 852 O O . GLU A 1 119 ? 18.254 -1.534 -15.110 1.00 67.44 119 GLU A O 1
ATOM 857 N N . ARG A 1 120 ? 17.717 -0.844 -13.046 1.00 65.19 120 ARG A N 1
ATOM 858 C CA . ARG A 1 120 ? 18.841 0.098 -12.934 1.00 65.19 120 ARG A CA 1
ATOM 859 C C . ARG A 1 120 ? 19.750 -0.183 -11.749 1.00 65.19 120 ARG A C 1
ATOM 861 O O . ARG A 1 120 ? 19.302 -0.464 -10.648 1.00 65.19 120 ARG A O 1
ATOM 868 N N . GLU A 1 121 ? 21.044 0.020 -11.986 1.00 66.06 121 GLU A N 1
ATOM 869 C CA . GLU A 1 121 ? 22.090 0.016 -10.955 1.00 66.06 121 GLU A CA 1
ATOM 870 C C . GLU A 1 121 ? 21.889 1.159 -9.938 1.00 66.06 121 GLU A C 1
ATOM 872 O O . GLU A 1 121 ? 22.262 1.039 -8.773 1.00 66.06 121 GLU A O 1
ATOM 877 N N . THR A 1 122 ? 21.240 2.252 -10.365 1.00 72.44 122 THR A N 1
ATOM 878 C CA . THR A 1 122 ? 20.742 3.332 -9.505 1.00 72.44 122 THR A CA 1
ATOM 879 C C . THR A 1 122 ? 19.231 3.529 -9.710 1.00 72.44 122 THR A C 1
ATOM 881 O O . THR A 1 122 ? 18.811 3.965 -10.788 1.00 72.44 122 THR A O 1
ATOM 884 N N . PRO A 1 123 ? 18.393 3.214 -8.704 1.00 75.19 123 PRO A N 1
ATOM 885 C CA . PRO A 1 123 ? 16.943 3.299 -8.840 1.00 75.19 123 PRO A CA 1
ATOM 886 C C . PRO A 1 123 ? 16.463 4.752 -8.967 1.00 75.19 123 PRO A C 1
ATOM 888 O O . PRO A 1 123 ? 16.856 5.633 -8.198 1.00 75.19 123 PRO A O 1
ATOM 891 N N . ASP A 1 124 ? 15.586 4.998 -9.941 1.00 79.94 124 ASP A N 1
ATOM 892 C CA . ASP A 1 124 ? 14.917 6.282 -10.147 1.00 79.94 124 ASP A CA 1
ATOM 893 C C . ASP A 1 124 ? 13.546 6.290 -9.461 1.00 79.94 124 ASP A C 1
ATOM 895 O O . ASP A 1 124 ? 12.556 5.748 -9.954 1.00 79.94 124 ASP A O 1
ATOM 899 N N . TRP A 1 125 ? 13.489 6.947 -8.306 1.00 82.12 125 TRP A N 1
ATOM 900 C CA . TRP A 1 125 ? 12.290 7.032 -7.474 1.00 82.12 125 TRP A CA 1
ATOM 901 C C . TRP A 1 125 ? 11.301 8.116 -7.914 1.00 82.12 125 TRP A C 1
ATOM 903 O O . TRP A 1 125 ? 10.213 8.208 -7.345 1.00 82.12 125 TRP A O 1
ATOM 913 N N . SER A 1 126 ? 11.642 8.952 -8.900 1.00 81.81 126 SER A N 1
ATOM 914 C CA . SER A 1 126 ? 10.852 10.142 -9.249 1.00 81.81 126 SER A CA 1
ATOM 915 C C . SER A 1 126 ? 9.439 9.797 -9.729 1.00 81.81 126 SER A C 1
ATOM 917 O O . SER A 1 126 ? 8.461 10.410 -9.290 1.00 81.81 126 SER A O 1
ATOM 919 N N . CYS A 1 127 ? 9.304 8.764 -10.564 1.00 83.00 127 CYS A N 1
ATOM 920 C CA . CYS A 1 127 ? 8.002 8.313 -11.045 1.00 83.00 127 CYS A CA 1
ATOM 921 C C . CYS A 1 127 ? 7.158 7.673 -9.934 1.00 83.00 127 CYS A C 1
ATOM 923 O O . CYS A 1 127 ? 5.952 7.929 -9.825 1.00 83.00 127 CYS A O 1
ATOM 925 N N . LEU A 1 128 ? 7.793 6.873 -9.069 1.00 84.56 128 LEU A N 1
ATOM 926 C CA . LEU A 1 128 ? 7.113 6.288 -7.920 1.00 84.56 128 LEU A CA 1
ATOM 927 C C . LEU A 1 128 ? 6.623 7.384 -6.969 1.00 84.56 128 LEU A C 1
ATOM 929 O O . LEU A 1 128 ? 5.465 7.366 -6.557 1.00 84.56 128 LEU A O 1
ATOM 933 N N . ALA A 1 129 ? 7.462 8.377 -6.677 1.00 83.38 129 ALA A N 1
ATOM 934 C CA . ALA A 1 129 ? 7.104 9.510 -5.832 1.00 83.38 129 ALA A CA 1
ATOM 935 C C . ALA A 1 129 ? 5.927 10.307 -6.412 1.00 83.38 129 ALA A C 1
ATOM 937 O O . ALA A 1 129 ? 4.986 10.617 -5.684 1.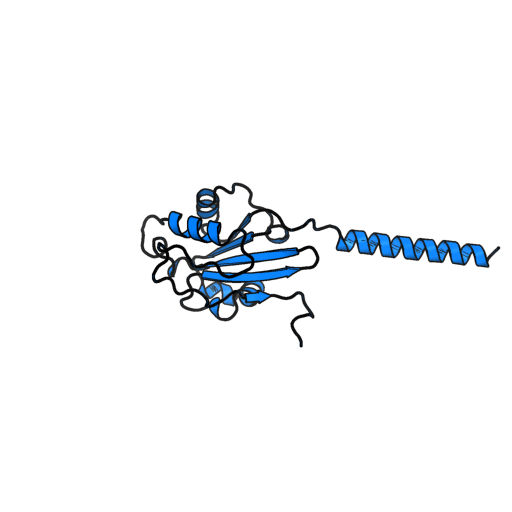00 83.38 129 ALA A O 1
ATOM 938 N N . GLY A 1 130 ? 5.926 10.572 -7.724 1.00 82.88 130 GLY A N 1
ATOM 939 C CA . GLY A 1 130 ? 4.801 11.211 -8.411 1.00 82.88 130 GLY A CA 1
ATOM 940 C C . GLY A 1 130 ? 3.507 10.397 -8.314 1.00 82.88 130 GLY A C 1
ATOM 941 O O . GLY A 1 130 ? 2.443 10.953 -8.038 1.00 82.88 130 GLY A O 1
ATOM 942 N N . THR A 1 131 ? 3.597 9.072 -8.457 1.00 84.12 131 THR A N 1
ATOM 943 C CA . THR A 1 131 ? 2.442 8.176 -8.301 1.00 84.12 131 THR A CA 1
ATOM 944 C C . THR A 1 131 ? 1.916 8.199 -6.871 1.00 84.12 131 THR A C 1
ATOM 946 O O . THR A 1 131 ? 0.729 8.417 -6.647 1.00 84.12 131 THR A O 1
ATOM 949 N N . LEU A 1 132 ? 2.792 8.039 -5.881 1.00 83.88 132 LEU A N 1
ATOM 950 C CA . LEU A 1 132 ? 2.421 8.061 -4.469 1.00 83.88 132 LEU A CA 1
ATOM 951 C C . LEU A 1 132 ? 1.845 9.419 -4.049 1.00 83.88 132 LEU A C 1
ATOM 953 O O . LEU A 1 132 ? 0.913 9.458 -3.247 1.00 83.88 132 LEU A O 1
ATOM 957 N N . ALA A 1 133 ? 2.333 10.524 -4.618 1.00 81.94 133 ALA A N 1
ATOM 958 C CA . ALA A 1 133 ? 1.760 11.851 -4.419 1.00 81.94 133 ALA A CA 1
ATOM 959 C C . ALA A 1 133 ? 0.340 11.968 -5.000 1.00 81.94 133 ALA A C 1
ATOM 961 O O . ALA A 1 133 ? -0.516 12.569 -4.359 1.00 81.94 133 ALA A O 1
ATOM 962 N N . ALA A 1 134 ? 0.063 11.362 -6.160 1.00 80.25 134 ALA A N 1
ATOM 963 C CA . ALA A 1 134 ? -1.285 11.311 -6.734 1.00 80.25 134 ALA A CA 1
ATOM 964 C C . ALA A 1 134 ? -2.233 10.400 -5.929 1.00 80.25 134 ALA A C 1
ATOM 966 O O . ALA A 1 134 ? -3.415 10.708 -5.762 1.00 80.25 134 ALA A O 1
ATOM 967 N N . GLU A 1 135 ? -1.717 9.293 -5.390 1.00 82.19 135 GLU A N 1
ATOM 968 C CA . GLU A 1 135 ? -2.469 8.386 -4.517 1.00 82.19 135 GLU A CA 1
ATOM 969 C C . GLU A 1 135 ? -2.786 9.024 -3.155 1.00 82.19 135 GLU A C 1
ATOM 971 O O . GLU A 1 135 ? -3.823 8.719 -2.547 1.00 82.19 135 GLU A O 1
ATOM 976 N N . ARG A 1 136 ? -1.906 9.914 -2.681 1.00 76.62 136 ARG A N 1
ATOM 977 C CA . ARG A 1 136 ? -2.035 10.671 -1.435 1.00 76.62 136 ARG A CA 1
ATOM 978 C C . ARG A 1 136 ? -3.114 11.745 -1.585 1.00 76.62 136 ARG A C 1
ATOM 980 O O . ARG A 1 136 ? -2.914 12.782 -2.198 1.00 76.62 136 ARG A O 1
ATOM 987 N N . GLY A 1 137 ? -4.265 11.506 -0.962 1.00 67.19 137 GLY A N 1
ATOM 988 C CA . GLY A 1 137 ? -5.420 12.415 -0.992 1.00 67.19 137 GLY A CA 1
ATOM 989 C C . GLY A 1 137 ? -6.633 11.854 -1.731 1.00 67.19 137 GLY A C 1
ATOM 990 O O . GLY A 1 137 ? -7.696 12.467 -1.699 1.00 67.19 137 GLY A O 1
ATOM 991 N N . GLN A 1 138 ? -6.511 10.669 -2.338 1.00 70.06 138 GLN A N 1
ATOM 992 C CA . GLN A 1 138 ? -7.625 9.983 -2.986 1.00 70.06 138 GLN A CA 1
ATOM 993 C C . GLN A 1 138 ? -8.043 8.732 -2.212 1.00 70.06 138 GLN A C 1
ATOM 995 O O . GLN A 1 138 ? -7.208 7.902 -1.853 1.00 70.06 138 GLN A O 1
ATOM 1000 N N . ALA A 1 139 ? -9.351 8.561 -2.011 1.00 61.81 139 ALA A N 1
ATOM 1001 C CA . ALA A 1 139 ? -9.917 7.340 -1.433 1.00 61.81 139 ALA A CA 1
ATOM 1002 C C . ALA A 1 139 ? -10.011 6.182 -2.451 1.00 61.81 139 ALA A C 1
ATOM 1004 O O . ALA A 1 139 ? -10.088 5.023 -2.053 1.00 61.81 139 ALA A O 1
ATOM 1005 N N . GLY A 1 140 ? -10.002 6.492 -3.753 1.00 66.62 140 GLY A N 1
ATOM 1006 C CA . GLY A 1 140 ? -10.104 5.527 -4.852 1.00 66.62 140 GLY A CA 1
ATOM 1007 C C . GLY A 1 140 ? -8.772 5.231 -5.544 1.00 66.62 140 GLY A C 1
ATOM 1008 O O . GLY A 1 140 ? -7.707 5.655 -5.085 1.00 66.62 140 GLY A O 1
ATOM 1009 N N . ALA A 1 141 ? -8.857 4.488 -6.652 1.00 68.94 141 ALA A N 1
ATOM 1010 C CA . ALA A 1 141 ? -7.732 4.275 -7.554 1.00 68.94 141 ALA A CA 1
ATOM 1011 C C . ALA A 1 141 ? -7.494 5.552 -8.366 1.00 68.94 141 ALA A C 1
ATOM 1013 O O . ALA A 1 141 ? -8.400 6.016 -9.062 1.00 68.94 141 ALA A O 1
ATOM 1014 N N . ALA A 1 142 ? -6.284 6.101 -8.277 1.00 70.06 142 ALA A N 1
ATOM 1015 C CA . ALA A 1 142 ? -5.837 7.135 -9.194 1.00 70.06 142 ALA A CA 1
ATOM 1016 C C . ALA A 1 142 ? -5.344 6.469 -10.481 1.00 70.06 142 ALA A C 1
ATOM 1018 O O . ALA A 1 142 ? -4.702 5.414 -10.432 1.00 70.06 142 ALA A O 1
ATOM 1019 N N . ALA A 1 143 ? -5.606 7.093 -11.631 1.00 68.19 143 ALA A N 1
ATOM 1020 C CA . ALA A 1 143 ? -4.871 6.726 -12.831 1.00 68.19 143 ALA A CA 1
ATOM 1021 C C . ALA A 1 143 ? -3.385 7.036 -12.581 1.00 68.19 143 ALA A C 1
ATOM 1023 O O . ALA A 1 143 ? -3.070 8.143 -12.128 1.00 68.19 143 ALA A O 1
ATOM 1024 N N . PRO A 1 144 ? -2.479 6.078 -12.818 1.00 66.62 144 PRO A N 1
ATOM 1025 C CA . PRO A 1 144 ? -1.063 6.324 -12.629 1.00 66.62 144 PRO A CA 1
ATOM 1026 C C . PRO A 1 144 ? -0.565 7.386 -13.622 1.00 66.62 144 PRO A C 1
ATOM 1028 O O . PRO A 1 144 ? -1.108 7.511 -14.724 1.00 66.62 144 PRO A O 1
ATOM 1031 N N . PRO A 1 145 ? 0.470 8.159 -13.260 1.00 71.12 145 PRO A N 1
ATOM 1032 C CA . PRO A 1 145 ? 1.133 9.045 -14.205 1.00 71.12 145 PRO A CA 1
ATOM 1033 C C . PRO A 1 145 ? 1.737 8.242 -15.369 1.00 71.12 145 PRO A C 1
ATOM 1035 O O . PRO A 1 145 ? 2.145 7.094 -15.198 1.00 71.12 145 PRO A O 1
ATOM 1038 N N . ALA A 1 146 ? 1.852 8.869 -16.544 1.00 71.31 146 ALA A N 1
ATOM 1039 C CA . ALA A 1 146 ? 2.340 8.227 -17.773 1.00 71.31 146 ALA A CA 1
ATOM 1040 C C . ALA A 1 146 ? 3.756 7.623 -17.658 1.00 71.31 146 ALA A C 1
ATOM 1042 O O . ALA A 1 146 ? 4.144 6.781 -18.454 1.00 71.31 146 ALA A O 1
ATOM 1043 N N . CYS A 1 147 ? 4.536 8.021 -16.650 1.00 72.25 147 CYS A N 1
ATOM 1044 C CA . CYS A 1 147 ? 5.862 7.460 -16.404 1.00 72.25 147 CYS A CA 1
ATOM 1045 C C . CYS A 1 147 ? 5.845 6.012 -15.872 1.00 72.25 147 CYS A C 1
ATOM 1047 O O . CYS A 1 147 ? 6.897 5.385 -15.836 1.00 72.25 147 CYS A O 1
ATOM 1049 N N . ALA A 1 148 ? 4.686 5.490 -15.450 1.00 67.38 148 ALA A N 1
ATOM 1050 C CA . ALA A 1 148 ? 4.513 4.116 -14.968 1.00 67.38 148 ALA A CA 1
ATOM 1051 C C . ALA A 1 148 ? 3.866 3.199 -16.029 1.00 67.38 148 ALA A C 1
ATOM 1053 O O . ALA A 1 148 ? 3.200 2.218 -15.688 1.00 67.38 148 ALA A O 1
ATOM 1054 N N . GLU A 1 149 ? 4.004 3.536 -17.317 1.00 68.31 149 GLU A N 1
ATOM 1055 C CA . GLU A 1 149 ? 3.551 2.684 -18.420 1.00 68.31 149 GLU A CA 1
ATOM 1056 C C . GLU A 1 149 ? 4.161 1.278 -18.326 1.00 68.31 149 GLU A C 1
ATOM 1058 O O . GLU A 1 149 ? 5.326 1.104 -17.977 1.00 68.31 149 GLU A O 1
ATOM 1063 N N . GLY A 1 150 ? 3.353 0.259 -18.627 1.00 71.31 150 GLY A N 1
ATOM 1064 C CA . GLY A 1 150 ? 3.793 -1.137 -18.597 1.00 71.31 150 GLY A CA 1
ATOM 1065 C C . GLY A 1 150 ? 3.829 -1.779 -17.208 1.00 71.31 150 GLY A C 1
ATOM 1066 O O . GLY A 1 150 ? 4.012 -2.989 -17.137 1.00 71.31 150 GLY A O 1
ATOM 1067 N N . VAL A 1 151 ? 3.583 -1.031 -16.124 1.00 75.38 151 VAL A N 1
ATOM 1068 C CA . VAL A 1 151 ? 3.439 -1.620 -14.786 1.00 75.38 151 VAL A CA 1
ATOM 1069 C C . VAL A 1 151 ? 2.106 -2.361 -14.691 1.00 75.38 151 VAL A C 1
ATOM 1071 O O . VAL A 1 151 ? 1.053 -1.715 -14.746 1.00 75.38 151 VAL A O 1
ATOM 1074 N N . PRO A 1 152 ? 2.097 -3.687 -14.493 1.00 79.81 152 PRO A N 1
ATOM 1075 C CA . PRO A 1 152 ? 0.873 -4.401 -14.145 1.00 79.81 152 PRO A CA 1
ATOM 1076 C C . PRO A 1 152 ? 0.358 -3.890 -12.793 1.00 79.81 152 PRO A C 1
ATOM 1078 O O . PRO A 1 152 ? 0.985 -4.070 -11.755 1.00 79.81 152 PRO A O 1
ATOM 1081 N N . MET A 1 153 ? -0.784 -3.210 -12.784 1.00 82.06 153 MET A N 1
ATOM 1082 C CA . MET A 1 153 ? -1.408 -2.735 -11.546 1.00 82.06 153 MET A CA 1
ATOM 1083 C C . MET A 1 153 ? -2.567 -3.637 -11.166 1.00 82.06 153 MET A C 1
ATOM 1085 O O . MET A 1 153 ? -3.317 -4.081 -12.038 1.00 82.06 153 MET A O 1
ATOM 1089 N N . ALA A 1 154 ? -2.771 -3.831 -9.862 1.00 83.69 154 ALA A N 1
ATOM 1090 C CA . ALA A 1 154 ? -4.010 -4.426 -9.391 1.00 83.69 154 ALA A CA 1
ATOM 1091 C C . ALA A 1 154 ? -5.200 -3.595 -9.919 1.00 83.69 154 ALA A C 1
ATOM 1093 O O . ALA A 1 154 ? -5.182 -2.360 -9.810 1.00 83.69 154 ALA A O 1
ATOM 1094 N N . PRO A 1 155 ? -6.239 -4.237 -10.480 1.00 69.44 155 PRO A N 1
ATOM 1095 C CA . PRO A 1 155 ? -7.296 -3.563 -11.240 1.00 69.44 155 PRO A CA 1
ATOM 1096 C C . PRO A 1 155 ? -8.204 -2.653 -10.395 1.00 69.44 155 PRO A C 1
ATOM 1098 O O . PRO A 1 155 ? -9.078 -1.982 -10.940 1.00 69.44 155 PRO A O 1
ATOM 1101 N N . GLY A 1 156 ? -8.029 -2.605 -9.071 1.00 78.75 156 GLY A N 1
ATOM 1102 C CA . GLY A 1 156 ? -8.861 -1.795 -8.189 1.00 78.75 156 GLY A CA 1
ATOM 1103 C C . GLY A 1 156 ? -8.259 -1.536 -6.811 1.00 78.75 156 GLY A C 1
ATOM 1104 O O . GLY A 1 156 ? -7.096 -1.826 -6.537 1.00 78.75 156 GLY A O 1
ATOM 1105 N N . VAL A 1 157 ? -9.086 -0.956 -5.938 1.00 81.81 157 VAL A N 1
ATOM 1106 C CA . VAL A 1 157 ? -8.768 -0.746 -4.521 1.00 81.81 157 VAL A CA 1
ATOM 1107 C C . VAL A 1 157 ? -9.389 -1.868 -3.701 1.00 81.81 157 VAL A C 1
ATOM 1109 O O . VAL A 1 157 ? -10.598 -2.092 -3.764 1.00 81.81 157 VAL A O 1
ATOM 1112 N N . ARG A 1 158 ? -8.571 -2.544 -2.898 1.00 85.19 158 ARG A N 1
ATOM 1113 C CA . ARG A 1 158 ? -9.017 -3.568 -1.954 1.00 85.19 158 ARG A CA 1
ATOM 1114 C C . ARG A 1 158 ? -9.547 -2.905 -0.690 1.00 85.19 158 ARG A C 1
ATOM 1116 O O . ARG A 1 158 ? -8.836 -2.154 -0.031 1.00 85.19 158 ARG A O 1
ATOM 1123 N N . TRP A 1 159 ? -10.797 -3.180 -0.341 1.00 80.44 159 TRP A N 1
ATOM 1124 C CA . TRP A 1 159 ? -11.412 -2.646 0.871 1.00 80.44 159 TRP A CA 1
ATOM 1125 C C . TRP A 1 159 ? -11.325 -3.672 1.991 1.00 80.44 159 TRP A C 1
ATOM 1127 O O . TRP A 1 159 ? -11.868 -4.768 1.884 1.00 80.44 159 TRP A O 1
ATOM 1137 N N . VAL A 1 160 ? -10.649 -3.304 3.075 1.00 80.19 160 VAL A N 1
ATOM 1138 C CA . VAL A 1 160 ? -10.485 -4.154 4.252 1.00 80.19 160 VAL A CA 1
ATOM 1139 C C . VAL A 1 160 ? -11.331 -3.583 5.375 1.00 80.19 160 VAL A C 1
ATOM 1141 O O . VAL A 1 160 ? -11.015 -2.547 5.969 1.00 80.19 160 VAL A O 1
ATOM 1144 N N . LEU A 1 161 ? -12.450 -4.255 5.623 1.00 76.31 161 LEU A N 1
ATOM 1145 C CA . LEU A 1 161 ? -13.416 -3.876 6.643 1.00 76.31 161 LEU A CA 1
ATOM 1146 C C . LEU A 1 161 ? -12.913 -4.265 8.044 1.00 76.31 161 LEU A C 1
ATOM 1148 O O . LEU A 1 161 ? -12.141 -5.219 8.182 1.00 76.31 161 LEU A O 1
ATOM 1152 N N . PRO A 1 162 ? -13.349 -3.560 9.103 1.00 67.62 162 PRO A N 1
ATOM 1153 C CA . PRO A 1 162 ? -13.101 -3.997 10.467 1.00 67.62 162 PRO A CA 1
ATOM 1154 C C . PRO A 1 162 ? -13.701 -5.391 10.685 1.00 67.62 162 PRO A C 1
ATOM 1156 O O . PRO A 1 162 ? -14.731 -5.733 10.093 1.00 67.62 162 PRO A O 1
ATOM 1159 N N . LEU A 1 163 ? -13.063 -6.179 11.553 1.00 62.03 163 LEU A N 1
ATOM 1160 C CA . LEU A 1 163 ? -13.527 -7.510 11.950 1.00 62.03 163 LEU A CA 1
ATOM 1161 C C . LEU A 1 163 ? -15.038 -7.488 12.247 1.00 62.03 163 LEU A C 1
ATOM 1163 O O . LEU A 1 163 ? -15.484 -6.748 13.121 1.00 62.03 163 LEU A O 1
ATOM 1167 N N . GLY A 1 164 ? -15.809 -8.287 11.501 1.00 49.09 164 GLY A N 1
ATOM 1168 C CA . GLY A 1 164 ? -17.260 -8.435 11.673 1.00 49.09 164 GLY A CA 1
ATOM 1169 C C . GLY A 1 164 ? -18.155 -7.679 10.682 1.00 49.09 164 GLY A C 1
ATOM 1170 O O . GLY A 1 164 ? -19.365 -7.855 10.746 1.00 49.09 164 GLY A O 1
ATOM 1171 N N . LEU A 1 165 ? -17.605 -6.882 9.756 1.00 56.44 165 LEU A N 1
ATOM 1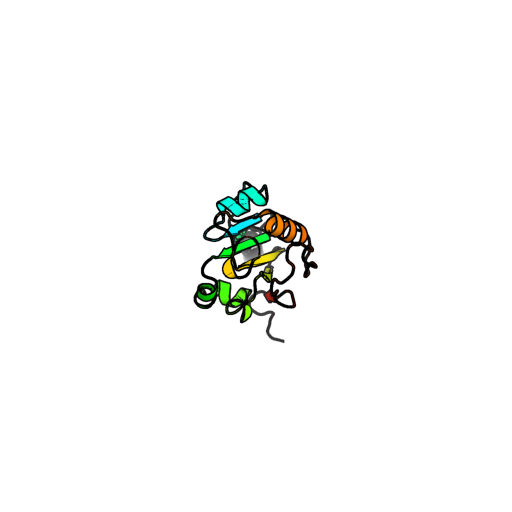172 C CA . LEU A 1 165 ? -18.402 -6.131 8.765 1.00 56.44 165 LEU A CA 1
ATOM 1173 C C . LEU A 1 165 ? -18.319 -6.671 7.325 1.00 56.44 165 LEU A C 1
ATOM 1175 O O . LEU A 1 165 ? -19.057 -6.203 6.468 1.00 56.44 165 LEU A O 1
ATOM 1179 N N . GLY A 1 166 ? -17.451 -7.651 7.052 1.00 42.41 166 GLY A N 1
ATOM 1180 C CA . GLY A 1 166 ? -17.295 -8.286 5.731 1.00 42.41 166 GLY A CA 1
ATOM 1181 C C . GLY A 1 166 ? -18.165 -9.526 5.496 1.00 42.41 166 GLY A C 1
ATOM 1182 O O . GLY A 1 166 ? -17.929 -10.251 4.538 1.00 42.41 166 GLY A O 1
ATOM 1183 N N . ALA A 1 167 ? -19.119 -9.801 6.389 1.00 33.56 167 ALA A N 1
ATOM 1184 C CA . ALA A 1 167 ? -20.019 -10.945 6.303 1.00 33.56 167 ALA A CA 1
ATOM 1185 C C . ALA A 1 167 ? -21.462 -10.461 6.117 1.00 33.56 167 ALA A C 1
ATOM 1187 O O . ALA A 1 167 ? -22.230 -10.443 7.077 1.00 33.56 167 ALA A O 1
ATOM 1188 N N . LEU A 1 168 ? -21.804 -10.047 4.897 1.00 33.84 168 LEU A N 1
ATOM 1189 C CA . LEU A 1 168 ? -23.177 -9.994 4.391 1.00 33.84 168 LEU A CA 1
ATOM 1190 C C . LEU A 1 168 ? -23.179 -10.398 2.917 1.00 33.84 168 LEU A C 1
ATOM 1192 O O . LEU A 1 168 ? -22.361 -9.825 2.163 1.00 33.84 168 LEU A O 1
#

pLDDT: mean 73.4, std 10.73, range [33.56, 89.12]

Foldseek 3Di:
DVVVVVVVVVVVVVCVVVVVVCVVLPPAAAQDAEAEDEDCRVVLCVLLVNPDRDPPVRHQEYEYEYACLCCLCVVVVSCLFQPPVSDDQAQKAWEWEDDRNYIHIYMYGHQCQFPQRNPDPDRDCNQVSQQSVQVVPDPWDDDRPPNRPRHHHDPIYHYHYPPPPPPD

Sequence (168 aa):
MRLLAWIVFGGLAIVAVAGLAWLALGQGGPPSGVAVLGDEAPSLHAALGTEQALPVGSAAFTVVSVSDWDRLRYIPDMAALCGDDCTGDAGLVRAVRLAPGGSRKIVFINHEAWPGIAERETPDWSCLAGTLAAERGQAGAAAPPACAEGVPMAPGVRWVLPLGLGAL

Radius of gyration: 21.28 Å; chains: 1; bounding box: 55×30×72 Å